Protein AF-A0A1H0BES3-F1 (afdb_monomer)

Mean predicted aligned error: 8.39 Å

Secondary structure (DSSP, 8-state):
--HHHHHHHHHH-TTTTTT---HHHHHHHHTTS--TTGGGS-HHHHHHHHHHHHHHHHHTSPPPTT------TT--HHHHHHHHHHHHHHHHHHHHHHH------PPPP---

Solvent-accessible surface area (backbone atoms only — not comparable to full-atom values): 6740 Å² total; per-residue (Å²): 92,35,66,66,62,51,48,56,47,38,74,77,31,79,65,71,52,78,90,57,69,43,59,45,46,46,31,58,25,59,79,68,27,82,64,81,69,43,53,78,41,59,62,75,57,26,55,55,49,49,56,53,35,36,56,53,42,53,75,77,49,87,74,70,97,71,48,56,44,78,79,46,81,94,53,58,70,68,51,43,53,51,47,51,50,52,51,53,61,27,45,45,64,53,47,54,63,65,62,48,73,64,79,75,79,70,78,74,82,80,81,128

Sequence (112 aa):
MTRDQRRTVLEASPRGLRRTFTLTEAADLVQRADLTGLSLLPLTARARELGRRLDAARADGPTADSDDIADPIGQHAAVHQEVAGLVAAALRPLADVLSTSIRVQLPAPVAA

Radius of gyration: 18.12 Å; Cα contacts (8 Å, |Δi|>4): 85; chains: 1; bounding box: 34×55×48 Å

Or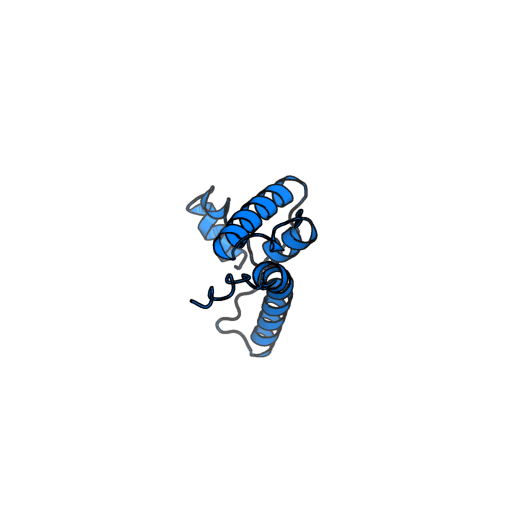ganism: NCBI:txid1137991

Structure (mmCIF, N/CA/C/O backbone):
data_AF-A0A1H0BES3-F1
#
_entry.id   AF-A0A1H0BES3-F1
#
loop_
_atom_site.group_PDB
_atom_site.id
_atom_site.type_symbol
_atom_site.label_atom_id
_atom_site.label_alt_id
_atom_site.label_comp_id
_atom_site.label_asym_id
_atom_site.label_entity_id
_atom_site.label_seq_id
_atom_site.pdbx_PDB_ins_code
_atom_site.Cartn_x
_atom_site.Cartn_y
_atom_site.Cartn_z
_atom_site.occupancy
_atom_site.B_iso_or_equiv
_atom_site.auth_seq_id
_atom_site.auth_comp_id
_atom_site.auth_asym_id
_atom_site.auth_atom_id
_atom_site.pdbx_PDB_model_num
ATOM 1 N N . MET A 1 1 ? -0.298 1.384 8.809 1.00 77.44 1 MET A N 1
ATOM 2 C CA . MET A 1 1 ? 0.540 1.990 9.865 1.00 77.44 1 MET A CA 1
ATOM 3 C C . MET A 1 1 ? -0.158 3.268 10.271 1.00 77.44 1 MET A C 1
ATOM 5 O O . MET A 1 1 ? -0.563 3.991 9.370 1.00 77.44 1 MET A O 1
ATOM 9 N N . THR A 1 2 ? -0.341 3.501 11.568 1.00 82.75 2 THR A N 1
ATOM 10 C CA . THR A 1 2 ? -0.911 4.757 12.073 1.00 82.75 2 THR A CA 1
ATOM 11 C C . THR A 1 2 ? 0.141 5.862 12.146 1.00 82.75 2 THR A C 1
ATOM 13 O O . THR A 1 2 ? 1.351 5.601 12.110 1.00 82.75 2 THR A O 1
ATOM 16 N N . ARG A 1 3 ? -0.321 7.102 12.346 1.00 81.25 3 ARG A N 1
ATOM 17 C CA . ARG A 1 3 ? 0.542 8.272 12.536 1.00 81.25 3 ARG A CA 1
ATOM 18 C C . ARG A 1 3 ? 1.463 8.110 13.737 1.00 81.25 3 ARG A C 1
ATOM 20 O O . ARG A 1 3 ? 2.649 8.418 13.652 1.00 81.25 3 ARG A O 1
ATOM 27 N N . ASP A 1 4 ? 0.919 7.592 14.834 1.00 82.00 4 ASP A N 1
ATOM 28 C CA . ASP A 1 4 ? 1.658 7.381 16.075 1.00 82.00 4 ASP A CA 1
ATOM 29 C C . ASP A 1 4 ? 2.728 6.307 15.915 1.00 82.00 4 ASP A C 1
ATOM 31 O O . ASP A 1 4 ? 3.884 6.552 16.252 1.00 82.00 4 ASP A O 1
ATOM 35 N N . GLN A 1 5 ? 2.391 5.173 15.291 1.00 81.88 5 GLN A N 1
ATOM 36 C CA . GLN A 1 5 ? 3.362 4.120 14.979 1.00 81.88 5 GLN A CA 1
ATOM 37 C C . GLN A 1 5 ? 4.502 4.657 14.101 1.00 81.88 5 GLN A C 1
ATOM 39 O O . GLN A 1 5 ? 5.674 4.378 14.356 1.00 81.88 5 GLN A O 1
ATOM 44 N N . ARG A 1 6 ? 4.175 5.472 13.088 1.00 79.50 6 ARG A N 1
ATOM 45 C CA . ARG A 1 6 ? 5.173 6.092 12.207 1.00 79.50 6 ARG A CA 1
ATOM 46 C C . ARG A 1 6 ? 6.087 7.052 12.963 1.00 79.50 6 ARG A C 1
ATOM 48 O O . ARG A 1 6 ? 7.303 6.993 12.788 1.00 79.50 6 ARG A O 1
ATOM 55 N N . ARG A 1 7 ? 5.514 7.910 13.808 1.00 82.75 7 ARG A N 1
ATOM 56 C CA . ARG A 1 7 ? 6.260 8.848 14.653 1.00 82.75 7 ARG A CA 1
ATOM 57 C C . ARG A 1 7 ? 7.235 8.114 15.572 1.00 82.75 7 ARG A C 1
ATOM 59 O O . ARG A 1 7 ? 8.415 8.444 15.552 1.00 82.75 7 ARG A O 1
ATOM 66 N N . THR A 1 8 ? 6.786 7.077 16.280 1.00 85.62 8 THR A N 1
ATOM 67 C CA . THR A 1 8 ? 7.645 6.281 17.174 1.00 85.62 8 THR A CA 1
ATOM 68 C C . THR A 1 8 ? 8.855 5.694 16.444 1.00 85.62 8 THR A C 1
ATOM 70 O O . THR A 1 8 ? 9.973 5.740 16.956 1.00 85.62 8 THR A O 1
ATOM 73 N N . VAL A 1 9 ? 8.671 5.178 15.223 1.00 83.88 9 VAL A N 1
ATOM 74 C CA . VAL A 1 9 ? 9.793 4.642 14.435 1.00 83.88 9 VAL A CA 1
ATOM 75 C C . VAL A 1 9 ? 10.757 5.748 14.000 1.00 83.88 9 VAL A C 1
ATOM 77 O O . VAL A 1 9 ? 11.967 5.543 14.061 1.00 83.88 9 VAL A O 1
ATOM 80 N N . LEU A 1 10 ? 10.253 6.911 13.576 1.00 82.06 10 LEU A N 1
ATOM 81 C CA . LEU A 1 10 ? 11.092 8.032 13.135 1.00 82.06 10 LEU A CA 1
ATOM 82 C C . LEU A 1 10 ? 11.861 8.692 14.284 1.00 82.06 10 LEU A C 1
ATOM 84 O O . LEU A 1 10 ? 12.994 9.119 14.077 1.00 82.06 10 LEU A O 1
ATOM 88 N N . GLU A 1 11 ? 11.283 8.742 15.484 1.00 85.50 11 GLU A N 1
ATOM 89 C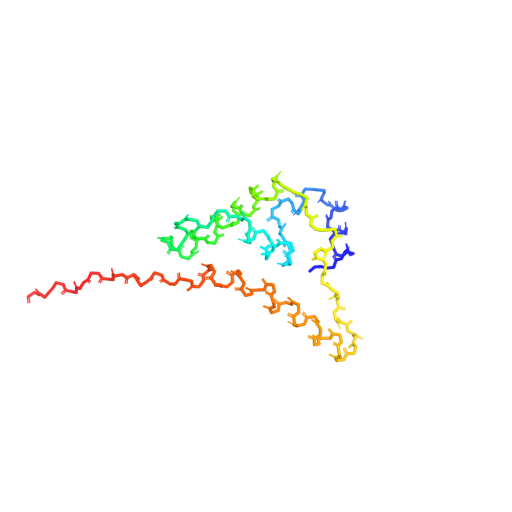 CA . GLU A 1 11 ? 11.967 9.208 16.695 1.00 85.50 11 GLU A CA 1
ATOM 90 C C . GLU A 1 11 ? 13.120 8.270 17.079 1.00 85.50 11 GLU A C 1
ATOM 92 O O . GLU A 1 11 ? 14.219 8.731 17.382 1.00 85.50 11 GLU A O 1
ATOM 97 N N . ALA A 1 12 ? 12.905 6.952 17.009 1.00 86.81 12 ALA A N 1
ATOM 98 C CA . ALA A 1 12 ? 13.935 5.959 17.316 1.00 86.81 12 ALA A CA 1
ATOM 99 C C . ALA A 1 12 ? 14.999 5.830 16.210 1.00 86.81 12 ALA A C 1
ATOM 101 O O . ALA A 1 12 ? 16.169 5.557 16.478 1.00 86.81 12 ALA A O 1
ATOM 102 N N . SER A 1 13 ? 14.600 6.000 14.950 1.00 82.25 13 SER A N 1
ATOM 103 C CA . SER A 1 13 ? 15.480 5.922 13.789 1.00 82.25 13 SER A CA 1
ATOM 104 C C . SER A 1 13 ? 14.973 6.846 12.679 1.00 82.25 13 SER A C 1
ATOM 106 O O . SER A 1 13 ? 14.147 6.438 11.857 1.00 82.25 13 SER A O 1
ATOM 108 N N . PRO A 1 14 ? 15.529 8.067 12.561 1.00 73.69 14 PRO A N 1
ATOM 109 C CA . PRO A 1 14 ? 15.092 9.048 11.563 1.00 73.69 14 PRO A CA 1
ATOM 110 C C . PRO A 1 14 ? 15.195 8.560 10.112 1.00 73.69 14 PRO A C 1
ATOM 112 O O . PRO A 1 14 ? 14.536 9.084 9.219 1.00 73.69 14 PRO A O 1
ATOM 115 N N . ARG A 1 15 ? 16.029 7.543 9.852 1.00 73.25 15 ARG A N 1
ATOM 116 C CA . ARG A 1 15 ? 16.185 6.911 8.531 1.00 73.25 15 ARG A CA 1
ATOM 117 C C . ARG A 1 15 ? 15.486 5.553 8.415 1.00 73.25 15 ARG A C 1
ATOM 119 O O . ARG A 1 15 ? 15.503 4.972 7.332 1.00 73.25 15 ARG A O 1
ATOM 126 N N . GLY A 1 16 ? 14.879 5.049 9.490 1.00 73.00 16 GLY A N 1
ATOM 127 C CA . GLY A 1 16 ? 14.324 3.696 9.583 1.00 73.00 16 GLY A CA 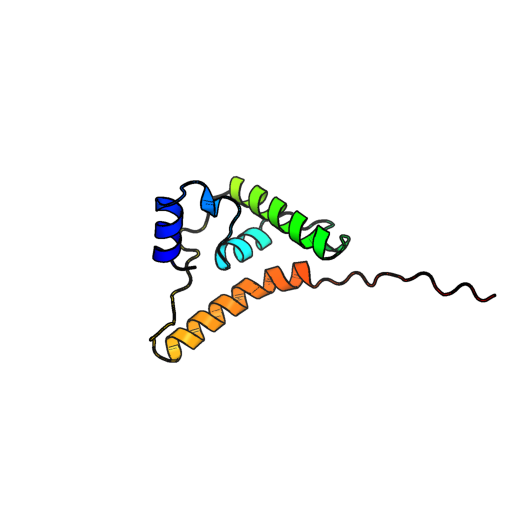1
ATOM 128 C C . GLY A 1 16 ? 13.173 3.418 8.616 1.00 73.00 16 GLY A C 1
ATOM 129 O O . GLY A 1 16 ? 12.962 2.272 8.235 1.00 73.00 16 GLY A O 1
ATOM 130 N N . LEU A 1 17 ? 12.479 4.462 8.156 1.00 71.31 17 LEU A N 1
ATOM 131 C CA . LEU A 1 17 ? 11.375 4.347 7.199 1.00 71.31 17 LEU A CA 1
ATOM 132 C C . LEU A 1 17 ? 11.741 4.747 5.773 1.00 71.31 17 LEU A C 1
ATOM 134 O O . LEU A 1 17 ? 10.887 4.717 4.896 1.00 71.31 17 LEU A O 1
ATOM 138 N N . ARG A 1 18 ? 13.008 5.076 5.498 1.00 69.12 18 ARG A N 1
ATOM 139 C CA . ARG A 1 18 ? 13.413 5.571 4.174 1.00 69.12 18 ARG A CA 1
ATOM 140 C C . ARG A 1 18 ? 13.161 4.555 3.048 1.00 69.12 18 ARG A C 1
ATOM 142 O O . ARG A 1 18 ? 13.061 4.946 1.899 1.00 69.12 18 ARG A O 1
ATOM 149 N N . ARG A 1 19 ? 13.062 3.261 3.377 1.00 69.31 19 ARG A N 1
ATOM 150 C CA . ARG A 1 19 ? 12.777 2.159 2.435 1.00 69.31 19 ARG A CA 1
ATOM 151 C C . ARG A 1 19 ? 11.475 1.418 2.742 1.00 69.31 19 ARG A C 1
ATOM 153 O O . ARG A 1 19 ? 11.259 0.324 2.229 1.00 69.31 19 ARG A O 1
ATOM 160 N N . THR A 1 20 ? 10.638 1.995 3.595 1.00 81.88 20 THR A N 1
ATOM 161 C CA . THR A 1 20 ? 9.340 1.436 3.968 1.00 81.88 20 THR A CA 1
ATOM 162 C C . THR A 1 20 ? 8.265 2.364 3.431 1.00 81.88 20 THR A C 1
ATOM 164 O O . THR A 1 20 ? 8.428 3.582 3.437 1.00 81.88 20 THR A O 1
ATOM 167 N N . PHE A 1 21 ? 7.176 1.787 2.948 1.00 85.88 21 PHE A N 1
ATOM 168 C CA . PHE A 1 21 ? 6.010 2.525 2.482 1.00 85.88 21 PHE A CA 1
ATOM 169 C C . PHE A 1 21 ? 4.850 2.201 3.412 1.00 85.88 21 PHE A C 1
ATOM 171 O O . PHE A 1 21 ? 4.735 1.064 3.888 1.00 85.88 21 PHE A O 1
ATOM 178 N N . THR A 1 22 ? 3.985 3.174 3.680 1.00 87.88 22 THR A N 1
ATOM 179 C CA . THR A 1 22 ? 2.651 2.802 4.162 1.00 87.88 22 THR A CA 1
ATOM 180 C C . THR A 1 22 ? 1.880 2.131 3.020 1.00 87.88 22 THR A C 1
ATOM 182 O O . THR A 1 22 ? 2.259 2.219 1.851 1.00 87.88 22 THR A O 1
ATOM 185 N N . LEU A 1 23 ? 0.808 1.413 3.350 1.00 90.06 23 LEU A N 1
ATOM 186 C CA . LEU A 1 23 ? 0.030 0.705 2.337 1.00 90.06 23 LEU A CA 1
ATOM 187 C C . LEU A 1 23 ? -0.642 1.681 1.355 1.00 90.06 23 LEU A C 1
ATOM 189 O O . LEU A 1 23 ? -0.571 1.465 0.149 1.00 90.06 23 LEU A O 1
ATOM 193 N N . THR A 1 24 ? -1.244 2.754 1.872 1.00 89.81 24 THR A N 1
ATOM 194 C CA . THR A 1 24 ? -1.893 3.797 1.066 1.00 89.81 24 THR A CA 1
ATOM 195 C C . THR A 1 24 ? -0.871 4.544 0.211 1.00 89.81 24 THR A C 1
ATOM 197 O O . THR A 1 24 ? -1.062 4.673 -0.992 1.00 89.81 24 THR A O 1
ATOM 200 N N . GLU A 1 25 ? 0.284 4.894 0.785 1.00 89.00 25 GLU A N 1
ATOM 201 C CA . GLU A 1 25 ? 1.382 5.521 0.043 1.00 89.00 25 GLU A CA 1
ATOM 202 C C . GLU A 1 25 ? 1.860 4.646 -1.122 1.00 89.00 25 GLU A C 1
ATOM 204 O O . GLU A 1 25 ? 2.044 5.119 -2.241 1.00 89.00 25 GLU A O 1
ATOM 209 N N . ALA A 1 26 ? 2.066 3.348 -0.876 1.00 91.88 26 ALA A N 1
ATOM 210 C CA . ALA A 1 26 ? 2.489 2.416 -1.914 1.00 91.88 26 ALA A CA 1
ATOM 211 C C . ALA A 1 26 ? 1.442 2.295 -3.031 1.00 91.88 26 ALA A C 1
ATOM 213 O O . ALA A 1 26 ? 1.814 2.221 -4.203 1.00 91.88 26 ALA A O 1
ATOM 214 N N . ALA A 1 27 ? 0.152 2.292 -2.682 1.00 92.50 27 ALA A N 1
ATOM 215 C CA . ALA A 1 27 ? -0.939 2.264 -3.650 1.00 92.50 27 ALA A CA 1
ATOM 216 C C . ALA A 1 27 ? -0.935 3.515 -4.544 1.00 92.50 27 ALA A C 1
ATOM 218 O O . ALA A 1 27 ? -1.024 3.388 -5.766 1.00 92.50 27 ALA A O 1
ATOM 219 N N . ASP A 1 28 ? -0.736 4.696 -3.960 1.00 90.94 28 ASP A N 1
ATO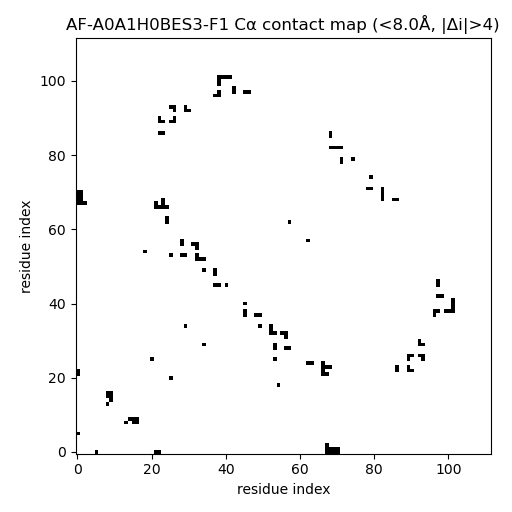M 220 C CA . ASP A 1 28 ? -0.672 5.968 -4.687 1.00 90.94 28 ASP A CA 1
ATOM 221 C C . ASP A 1 28 ? 0.591 6.096 -5.546 1.00 90.94 28 ASP A C 1
ATOM 223 O O . ASP A 1 28 ? 0.570 6.651 -6.648 1.00 90.94 28 ASP A O 1
ATOM 227 N N . LEU A 1 29 ? 1.725 5.590 -5.061 1.00 92.19 29 LEU A N 1
ATOM 228 C CA . LEU A 1 29 ? 2.969 5.562 -5.828 1.00 92.19 29 LEU A CA 1
ATOM 229 C C . LEU A 1 29 ? 2.878 4.602 -7.015 1.00 92.19 29 LEU A C 1
ATOM 231 O O . LEU A 1 29 ? 3.391 4.929 -8.081 1.00 92.19 29 LEU A O 1
ATOM 235 N N . VAL A 1 30 ? 2.187 3.464 -6.879 1.00 93.00 30 VAL A N 1
ATOM 236 C CA . VAL A 1 30 ? 1.972 2.528 -7.997 1.00 93.00 30 VAL A CA 1
ATOM 237 C C . VAL A 1 30 ? 1.263 3.199 -9.170 1.00 93.00 30 VAL A C 1
ATOM 239 O O . VAL A 1 30 ? 1.609 2.915 -10.311 1.00 93.00 30 VAL A O 1
ATOM 242 N N . GLN A 1 31 ? 0.320 4.108 -8.910 1.00 90.19 31 GLN A N 1
ATOM 243 C CA . GLN A 1 31 ? -0.404 4.822 -9.970 1.00 90.19 31 GLN A CA 1
ATOM 244 C C . GLN A 1 31 ? 0.479 5.801 -10.758 1.00 90.19 31 GLN A C 1
ATOM 246 O O . GLN A 1 31 ? 0.120 6.202 -11.863 1.00 90.19 31 GLN A O 1
ATOM 251 N N . ARG A 1 32 ? 1.619 6.211 -10.191 1.00 90.19 32 ARG A N 1
ATOM 252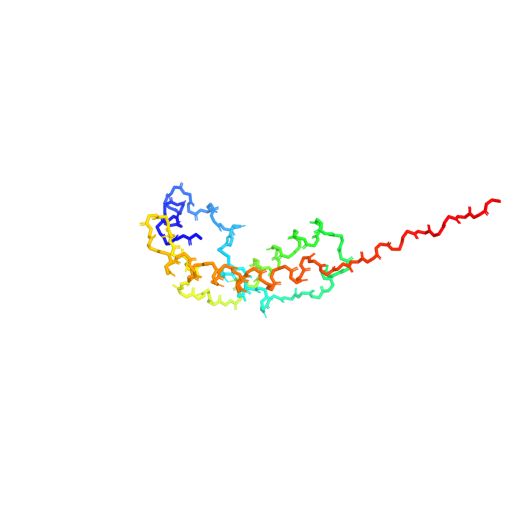 C CA . ARG A 1 32 ? 2.526 7.221 -10.763 1.00 90.19 32 ARG A CA 1
ATOM 253 C C . ARG A 1 32 ? 3.850 6.637 -11.250 1.00 90.19 32 ARG A C 1
ATOM 255 O O . ARG A 1 32 ? 4.536 7.267 -12.047 1.00 90.19 32 ARG A O 1
ATOM 262 N N . ALA A 1 33 ? 4.227 5.462 -10.758 1.00 92.25 33 ALA A N 1
ATOM 263 C CA . ALA A 1 33 ? 5.477 4.813 -11.111 1.00 92.25 33 ALA A CA 1
ATOM 264 C C . ALA A 1 33 ? 5.452 4.270 -12.547 1.00 92.25 33 ALA A C 1
ATOM 266 O O . ALA A 1 33 ? 4.432 3.791 -13.039 1.00 92.25 33 ALA A O 1
ATOM 267 N N . ASP A 1 34 ? 6.614 4.257 -13.198 1.00 93.31 34 ASP A N 1
ATOM 268 C CA . ASP A 1 34 ? 6.780 3.525 -14.451 1.00 93.31 34 ASP A CA 1
ATOM 269 C C . ASP A 1 34 ? 6.716 2.013 -14.181 1.00 93.31 34 ASP A C 1
ATOM 271 O O . ASP A 1 34 ? 7.602 1.440 -13.548 1.00 93.31 34 ASP A O 1
ATOM 275 N N . LEU A 1 35 ? 5.683 1.331 -14.675 1.00 94.00 35 LEU A N 1
ATOM 276 C CA . LEU A 1 35 ? 5.505 -0.119 -14.507 1.00 94.00 35 LEU A CA 1
ATOM 277 C C . LEU A 1 35 ? 5.995 -0.928 -15.719 1.00 94.00 35 LEU A C 1
ATOM 279 O O . LEU A 1 35 ? 5.865 -2.156 -15.750 1.00 94.00 35 LEU A O 1
ATOM 283 N N . THR A 1 36 ? 6.586 -0.264 -16.715 1.00 93.56 36 THR A N 1
ATOM 284 C CA . THR A 1 36 ? 6.980 -0.876 -17.986 1.00 93.56 36 THR A CA 1
ATOM 285 C C . THR A 1 36 ? 7.944 -2.039 -17.767 1.00 93.56 36 THR A C 1
ATOM 287 O O . THR A 1 36 ? 8.961 -1.926 -17.076 1.00 93.56 36 THR A O 1
ATOM 290 N N . GLY A 1 37 ? 7.607 -3.194 -18.345 1.00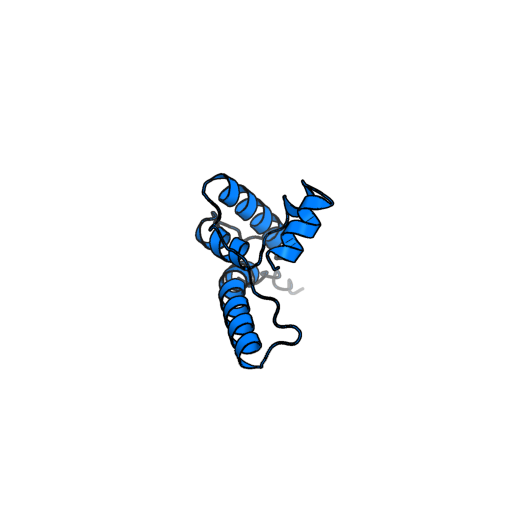 91.12 37 GLY A N 1
ATOM 291 C CA . GLY A 1 37 ? 8.432 -4.400 -18.297 1.00 91.12 37 GLY A CA 1
ATOM 292 C C . GLY A 1 37 ? 8.432 -5.156 -16.962 1.00 91.12 37 GLY A C 1
ATOM 293 O O . GLY A 1 37 ? 8.997 -6.246 -16.911 1.00 91.12 37 GLY A O 1
ATOM 294 N N . LEU A 1 38 ? 7.774 -4.666 -15.900 1.00 93.00 38 LEU A N 1
ATOM 295 C CA . LEU A 1 38 ? 7.703 -5.389 -14.617 1.00 93.00 38 LEU A CA 1
ATOM 296 C C . LEU A 1 38 ? 7.042 -6.763 -14.763 1.00 93.00 38 LEU A C 1
ATOM 298 O O . LEU A 1 38 ? 7.477 -7.741 -14.150 1.00 93.00 38 LEU A O 1
ATOM 302 N N . SER A 1 39 ? 6.018 -6.856 -15.611 1.00 90.62 39 SER A N 1
ATOM 303 C CA . SER A 1 39 ? 5.318 -8.106 -15.900 1.00 90.62 39 SER A CA 1
ATOM 304 C C . SER A 1 39 ? 6.221 -9.171 -16.522 1.00 90.62 39 SER A C 1
ATOM 306 O O . SER A 1 39 ? 5.906 -10.342 -16.380 1.00 90.62 39 SER A O 1
ATOM 308 N N . LEU A 1 40 ? 7.356 -8.803 -17.130 1.00 90.31 40 LEU A N 1
ATOM 309 C CA . LEU A 1 40 ? 8.321 -9.724 -17.747 1.00 90.31 40 LEU A CA 1
ATOM 310 C C . LEU A 1 40 ? 9.360 -10.273 -16.759 1.00 90.31 40 LEU A C 1
ATOM 312 O O . LEU A 1 40 ? 10.123 -11.177 -17.093 1.00 90.31 40 LEU A O 1
ATOM 316 N N . LEU A 1 41 ? 9.381 -9.758 -15.529 1.00 90.31 41 LEU A N 1
ATOM 317 C CA . LEU A 1 41 ? 10.282 -10.230 -14.486 1.00 90.31 41 LEU A CA 1
ATOM 318 C C . LEU A 1 41 ? 9.664 -11.395 -13.694 1.00 90.31 41 LEU A C 1
ATOM 320 O O . LEU A 1 41 ? 8.466 -11.360 -13.391 1.00 90.31 41 LEU A O 1
ATOM 324 N N . PRO A 1 42 ? 10.474 -12.385 -13.265 1.00 91.25 42 PRO A N 1
ATOM 325 C CA . PRO A 1 42 ? 10.067 -13.348 -12.246 1.00 91.25 42 PRO A CA 1
ATOM 326 C C . PRO A 1 42 ? 9.597 -12.634 -10.974 1.00 91.25 42 PRO A C 1
ATOM 328 O O . PRO A 1 42 ? 10.148 -11.593 -10.615 1.00 91.25 42 PRO A O 1
ATOM 331 N N . LEU A 1 43 ? 8.638 -13.222 -10.253 1.00 88.75 43 LEU A N 1
ATOM 332 C CA . LEU A 1 43 ? 7.957 -12.589 -9.114 1.00 88.75 43 LEU A CA 1
ATOM 333 C C . LEU A 1 43 ? 8.912 -11.916 -8.110 1.00 88.75 43 LEU A C 1
ATOM 335 O O . LEU A 1 43 ? 8.730 -10.751 -7.764 1.00 88.75 43 LEU A O 1
ATOM 339 N N . THR A 1 44 ? 9.967 -12.611 -7.678 1.00 90.38 44 THR A N 1
ATOM 340 C CA . THR A 1 44 ? 10.934 -12.070 -6.708 1.00 90.38 44 THR A CA 1
ATOM 341 C C . THR A 1 44 ? 11.697 -10.857 -7.247 1.00 90.38 44 THR A C 1
ATOM 343 O O . THR A 1 44 ? 11.939 -9.898 -6.514 1.00 90.38 44 THR A O 1
ATOM 346 N N . ALA A 1 45 ? 12.086 -10.883 -8.525 1.00 91.88 45 ALA A N 1
ATOM 347 C CA . ALA A 1 45 ? 12.767 -9.762 -9.170 1.00 91.88 45 ALA A CA 1
ATOM 348 C C . ALA A 1 45 ? 11.802 -8.591 -9.387 1.00 91.88 45 ALA A C 1
ATOM 350 O O . ALA A 1 45 ? 12.157 -7.448 -9.109 1.00 91.88 45 ALA A O 1
ATOM 351 N N . ARG A 1 46 ? 10.560 -8.890 -9.783 1.00 93.56 46 ARG A N 1
ATOM 352 C CA . ARG A 1 46 ? 9.482 -7.916 -9.943 1.00 93.56 46 ARG A CA 1
ATOM 353 C C . ARG A 1 46 ? 9.189 -7.160 -8.655 1.00 93.56 46 ARG A C 1
ATOM 355 O O . ARG A 1 46 ? 9.122 -5.942 -8.690 1.00 93.56 46 ARG A O 1
ATOM 362 N N . ALA A 1 47 ? 9.053 -7.855 -7.525 1.00 92.38 47 ALA A N 1
ATOM 363 C CA . ALA A 1 47 ? 8.763 -7.219 -6.239 1.00 92.38 47 ALA A CA 1
ATOM 364 C C . ALA A 1 47 ? 9.882 -6.257 -5.802 1.00 92.38 47 ALA A C 1
ATOM 366 O O . ALA A 1 47 ? 9.612 -5.150 -5.337 1.00 92.38 47 ALA A O 1
ATOM 367 N N . ARG A 1 48 ? 11.148 -6.653 -5.992 1.00 92.50 48 ARG A N 1
ATOM 368 C CA . ARG A 1 48 ? 12.305 -5.792 -5.691 1.00 92.50 48 ARG A CA 1
ATOM 369 C C . ARG A 1 48 ? 12.360 -4.575 -6.603 1.00 92.50 48 ARG A C 1
ATOM 371 O O . ARG A 1 48 ? 12.627 -3.475 -6.130 1.00 92.50 48 ARG A O 1
ATOM 378 N N . GLU A 1 49 ? 12.131 -4.784 -7.894 1.00 94.69 49 GLU A N 1
ATOM 379 C CA . G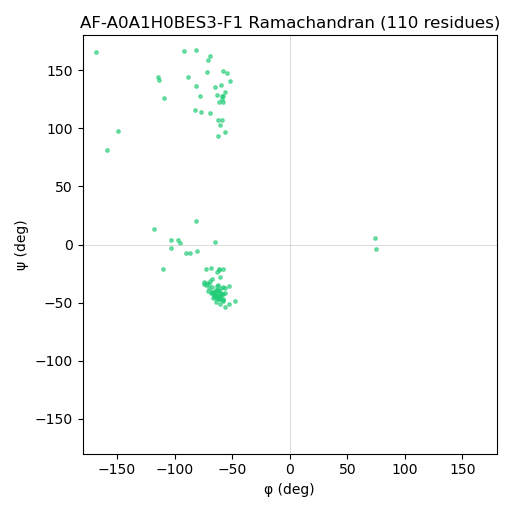LU A 1 49 ? 12.167 -3.712 -8.880 1.00 94.69 49 GLU A CA 1
ATOM 380 C C . GLU A 1 49 ? 11.008 -2.734 -8.680 1.00 94.69 49 GLU A C 1
ATOM 382 O O . GLU A 1 49 ? 11.235 -1.530 -8.659 1.00 94.69 49 GLU A O 1
ATOM 387 N N . LEU A 1 50 ? 9.804 -3.236 -8.391 1.00 94.12 50 LEU A N 1
ATOM 388 C CA . LEU A 1 50 ? 8.665 -2.415 -7.992 1.00 94.12 50 LEU A CA 1
ATOM 389 C C . LEU A 1 50 ? 9.038 -1.499 -6.822 1.00 94.12 50 LEU A C 1
ATOM 391 O O . LEU A 1 50 ? 8.885 -0.290 -6.936 1.00 94.12 50 LEU A O 1
ATOM 395 N N . GLY A 1 51 ? 9.621 -2.037 -5.745 1.00 92.44 51 GLY A N 1
ATOM 396 C CA . GLY A 1 51 ? 10.046 -1.228 -4.597 1.00 92.44 51 GLY A CA 1
ATOM 397 C C . GLY A 1 51 ? 11.008 -0.087 -4.955 1.00 92.44 51 GLY A C 1
ATOM 398 O O . GLY A 1 51 ? 10.877 1.008 -4.415 1.00 92.44 51 GLY A O 1
ATOM 399 N N . ARG A 1 52 ? 11.940 -0.301 -5.897 1.00 92.44 52 ARG A N 1
ATOM 400 C CA . ARG A 1 52 ? 12.841 0.764 -6.379 1.00 92.44 52 ARG A CA 1
ATOM 401 C C . ARG A 1 52 ? 12.102 1.839 -7.163 1.00 92.44 52 ARG A C 1
ATOM 403 O O . ARG A 1 52 ? 12.404 3.016 -7.007 1.00 92.44 52 ARG A O 1
ATOM 410 N N . ARG A 1 53 ? 11.148 1.444 -8.005 1.00 93.25 53 ARG A N 1
ATOM 411 C CA . ARG A 1 53 ? 10.381 2.387 -8.825 1.00 93.25 53 ARG A CA 1
ATOM 412 C C . ARG A 1 53 ? 9.399 3.206 -7.995 1.00 93.25 53 ARG A C 1
ATOM 414 O O . ARG A 1 53 ? 9.221 4.381 -8.284 1.00 93.25 53 ARG A O 1
ATOM 421 N N . LEU A 1 54 ? 8.838 2.629 -6.930 1.00 92.12 54 LEU A N 1
ATOM 422 C CA . LEU A 1 54 ? 8.062 3.388 -5.945 1.00 92.12 54 LEU A CA 1
ATOM 423 C C . LEU A 1 54 ? 8.939 4.406 -5.203 1.00 92.12 54 LEU A C 1
ATOM 425 O O . LEU A 1 54 ? 8.515 5.540 -5.012 1.00 92.12 54 LEU A O 1
ATOM 429 N N . ASP A 1 55 ? 10.170 4.036 -4.831 1.00 89.50 55 ASP A N 1
ATOM 430 C CA . ASP A 1 55 ? 11.118 4.966 -4.197 1.00 89.50 55 ASP A CA 1
ATOM 431 C C . ASP A 1 55 ? 11.510 6.120 -5.135 1.00 89.50 55 ASP A C 1
ATOM 433 O O . ASP A 1 55 ? 11.574 7.269 -4.706 1.00 89.50 55 ASP A O 1
ATOM 437 N N . ALA A 1 56 ? 11.700 5.833 -6.427 1.00 89.44 56 ALA A N 1
ATOM 438 C CA . ALA A 1 56 ? 11.937 6.856 -7.444 1.00 89.44 56 ALA A CA 1
ATOM 439 C C . ALA A 1 56 ? 10.722 7.784 -7.613 1.00 89.44 56 ALA A C 1
ATOM 441 O O . ALA A 1 56 ? 10.866 8.996 -7.506 1.00 89.44 56 ALA A O 1
ATOM 442 N N . ALA A 1 57 ? 9.516 7.224 -7.765 1.00 89.31 57 ALA A N 1
ATOM 443 C CA . ALA A 1 57 ? 8.281 8.001 -7.903 1.00 89.31 57 ALA A CA 1
ATOM 444 C C . ALA A 1 57 ? 7.989 8.886 -6.677 1.00 89.31 57 ALA A C 1
ATOM 446 O O . ALA A 1 57 ? 7.371 9.941 -6.801 1.00 89.31 57 ALA A O 1
ATOM 447 N N . ARG A 1 58 ? 8.453 8.479 -5.488 1.00 85.62 58 ARG A N 1
ATOM 448 C CA . ARG A 1 58 ? 8.349 9.269 -4.255 1.00 85.62 58 ARG A CA 1
ATOM 449 C C . ARG A 1 58 ? 9.216 10.532 -4.296 1.00 85.62 58 ARG A C 1
ATOM 451 O O . ARG A 1 58 ? 8.865 11.515 -3.655 1.00 85.62 58 ARG A O 1
ATOM 458 N N . ALA A 1 59 ? 10.333 10.528 -5.023 1.00 79.44 59 ALA A N 1
ATOM 459 C CA . ALA A 1 59 ? 11.197 11.702 -5.146 1.00 79.44 59 ALA A CA 1
ATOM 460 C C . ALA A 1 59 ? 10.589 12.808 -6.032 1.00 79.44 59 ALA A C 1
ATOM 462 O O . ALA A 1 59 ? 10.965 13.971 -5.888 1.00 79.44 59 ALA A O 1
ATOM 463 N N . ASP A 1 60 ? 9.634 12.453 -6.899 1.00 72.38 60 ASP A N 1
ATOM 464 C CA . ASP A 1 60 ? 9.119 13.317 -7.966 1.00 72.38 60 ASP A CA 1
ATOM 465 C C . ASP A 1 60 ? 7.832 14.088 -7.602 1.00 72.38 60 ASP A C 1
ATOM 467 O O . ASP A 1 60 ? 7.306 14.841 -8.424 1.00 72.38 60 ASP A O 1
ATOM 471 N N . GLY A 1 61 ? 7.300 13.958 -6.379 1.00 64.69 61 GLY A N 1
ATOM 472 C CA . GLY A 1 61 ? 6.100 14.702 -5.985 1.00 64.69 61 GLY A CA 1
ATOM 473 C C . GLY A 1 61 ? 5.768 14.664 -4.492 1.00 64.69 61 GLY A C 1
ATOM 474 O O . GLY A 1 61 ? 6.310 13.843 -3.755 1.00 64.69 61 GLY A O 1
ATOM 475 N N . PRO A 1 62 ? 4.868 15.550 -4.024 1.00 56.97 62 PRO A N 1
ATOM 476 C CA . PRO A 1 62 ? 4.419 15.540 -2.639 1.00 56.97 62 PRO A CA 1
ATOM 477 C C . PRO A 1 62 ? 3.689 14.227 -2.328 1.00 56.97 62 PRO A C 1
ATOM 479 O O . PRO A 1 62 ? 2.780 13.804 -3.053 1.00 56.97 62 PRO A O 1
ATOM 482 N N . THR A 1 63 ? 4.100 13.572 -1.245 1.00 58.66 63 THR A N 1
ATOM 483 C CA . THR A 1 63 ? 3.335 12.500 -0.606 1.00 58.66 63 THR A CA 1
ATOM 484 C C . THR A 1 63 ? 2.039 13.102 -0.068 1.00 58.66 63 THR A C 1
ATOM 486 O O . THR A 1 63 ? 2.064 14.204 0.484 1.00 58.66 63 THR A O 1
ATOM 489 N N . ALA A 1 64 ? 0.899 12.439 -0.272 1.00 57.81 64 ALA A N 1
ATOM 490 C CA . ALA A 1 64 ? -0.369 12.932 0.250 1.00 57.81 64 ALA A CA 1
ATOM 491 C C . ALA A 1 64 ? -0.277 13.044 1.783 1.00 57.81 64 ALA A C 1
ATOM 493 O O . ALA A 1 64 ? 0.276 12.173 2.451 1.00 57.81 64 ALA A O 1
ATOM 494 N N . ASP A 1 65 ? -0.803 14.131 2.348 1.00 55.66 65 ASP A N 1
ATOM 495 C CA . ASP A 1 65 ? -0.581 14.536 3.748 1.00 55.66 65 ASP A CA 1
ATOM 496 C C . ASP A 1 65 ? -1.163 13.559 4.806 1.00 55.66 65 ASP A C 1
ATOM 498 O O . ASP A 1 65 ? -1.055 13.801 6.010 1.00 55.66 65 ASP A O 1
ATOM 502 N N . SER A 1 66 ? -1.773 12.436 4.398 1.00 62.53 66 SER A N 1
ATOM 503 C CA . SER A 1 66 ? -2.268 11.400 5.312 1.00 62.53 66 SER A CA 1
ATOM 504 C C . SER A 1 66 ? -2.437 10.028 4.643 1.00 62.53 66 SER A C 1
ATOM 506 O O . SER A 1 66 ? -3.553 9.593 4.368 1.00 62.53 66 SER A O 1
ATOM 508 N N . ASP A 1 67 ? -1.345 9.278 4.503 1.00 71.88 67 ASP A N 1
ATOM 509 C CA . ASP A 1 67 ? -1.380 7.855 4.111 1.00 71.88 67 ASP A CA 1
ATOM 510 C C . ASP A 1 67 ? -1.697 6.899 5.289 1.00 71.88 67 ASP A C 1
ATOM 512 O O . ASP A 1 67 ? -1.359 5.709 5.288 1.00 71.88 67 ASP A O 1
ATOM 516 N N . ASP A 1 68 ? -2.298 7.435 6.352 1.00 80.19 68 ASP A N 1
ATOM 517 C CA . ASP A 1 68 ? -2.573 6.730 7.596 1.00 80.19 68 ASP A CA 1
ATOM 518 C C . ASP A 1 68 ? -3.837 5.879 7.529 1.00 80.19 68 ASP A C 1
ATOM 520 O O . ASP A 1 68 ? -4.894 6.325 7.095 1.00 80.19 68 ASP A O 1
ATOM 524 N N . ILE A 1 69 ? -3.737 4.661 8.058 1.00 83.94 69 ILE A N 1
ATOM 525 C CA . ILE A 1 69 ? -4.891 3.800 8.326 1.00 83.94 69 ILE A CA 1
ATOM 526 C C . ILE A 1 69 ? -5.048 3.731 9.840 1.00 83.94 69 ILE A C 1
ATOM 528 O O . ILE A 1 69 ? -4.077 3.410 10.533 1.00 83.94 69 ILE A O 1
ATOM 532 N N . ALA A 1 70 ? -6.246 4.046 10.337 1.00 84.69 70 ALA A N 1
ATOM 533 C CA . ALA A 1 70 ? -6.581 3.985 11.757 1.00 84.69 70 ALA A CA 1
ATOM 534 C C . ALA A 1 70 ? -6.361 2.575 12.334 1.00 84.69 70 ALA A C 1
ATOM 536 O O . ALA A 1 70 ? -6.513 1.577 11.628 1.00 84.69 70 ALA A O 1
ATOM 537 N N . ASP A 1 71 ? -6.006 2.492 13.618 1.00 88.19 71 ASP A N 1
ATOM 538 C CA . ASP A 1 71 ? -5.886 1.210 14.316 1.00 88.19 71 ASP A CA 1
ATOM 539 C C . ASP A 1 71 ? -7.276 0.744 14.777 1.00 88.19 71 ASP A C 1
A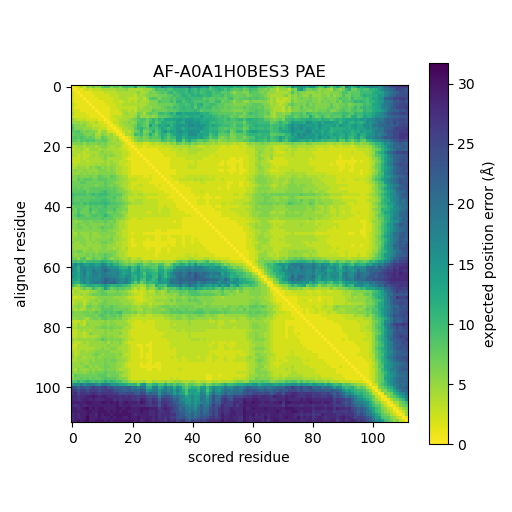TOM 541 O O . ASP A 1 71 ? -7.896 1.424 15.601 1.00 88.19 71 ASP A O 1
ATOM 545 N N . PRO A 1 72 ? -7.796 -0.384 14.261 1.00 91.75 72 PRO A N 1
ATOM 546 C CA . PRO A 1 72 ? -9.109 -0.867 14.651 1.00 91.75 72 PRO A CA 1
ATOM 547 C C . PRO A 1 72 ? -9.094 -1.631 15.988 1.00 91.75 72 PRO A C 1
ATOM 549 O O . PRO A 1 72 ? -10.157 -2.024 16.458 1.00 91.75 72 PRO A O 1
ATOM 552 N N . ILE A 1 73 ? -7.937 -1.885 16.616 1.00 91.38 73 ILE A N 1
ATOM 553 C CA . ILE A 1 73 ? -7.870 -2.667 17.860 1.00 91.38 73 ILE A CA 1
ATOM 554 C C . ILE A 1 73 ? -8.720 -2.015 18.961 1.00 91.38 73 ILE A C 1
ATOM 556 O O . ILE A 1 73 ? -8.549 -0.848 19.308 1.00 91.38 73 ILE A O 1
ATOM 560 N N . GLY A 1 74 ? -9.639 -2.799 19.531 1.00 94.12 74 GLY A N 1
ATOM 561 C CA . GLY A 1 74 ? -10.545 -2.345 20.590 1.00 94.12 74 GLY A CA 1
ATOM 562 C C . GLY A 1 74 ? -11.678 -1.430 20.112 1.00 94.12 74 GLY A C 1
ATOM 563 O O . GLY A 1 74 ? -12.431 -0.932 20.945 1.00 94.12 74 GLY A O 1
ATOM 564 N N . GLN A 1 75 ? -11.817 -1.215 18.801 1.00 95.38 75 GLN A N 1
ATOM 565 C CA . GLN A 1 75 ? -12.870 -0.388 18.217 1.00 95.38 75 GLN A CA 1
ATOM 566 C C . GLN A 1 75 ? -14.109 -1.210 17.848 1.00 95.38 75 GLN A C 1
ATOM 568 O O . GLN A 1 75 ? -14.102 -2.441 17.800 1.00 95.38 75 GLN A O 1
ATOM 573 N N . HIS A 1 76 ? -15.215 -0.518 17.578 1.00 94.94 76 HIS A N 1
ATOM 574 C CA . HIS A 1 76 ? -16.459 -1.162 17.166 1.00 94.94 76 HIS A CA 1
ATOM 575 C C . HIS A 1 76 ? -16.373 -1.736 15.742 1.00 94.94 76 HIS A C 1
ATOM 577 O O . HIS A 1 76 ? -15.588 -1.287 14.906 1.00 94.94 76 HIS A O 1
ATOM 583 N N . ALA A 1 77 ? -17.255 -2.692 15.429 1.00 95.19 77 ALA A N 1
ATOM 584 C CA . ALA A 1 77 ? -17.260 -3.413 14.152 1.00 95.19 77 ALA A CA 1
ATOM 585 C C . ALA A 1 77 ? -17.274 -2.499 12.911 1.00 95.19 77 ALA A C 1
ATOM 587 O O . ALA A 1 77 ? -16.622 -2.817 11.920 1.00 95.19 77 ALA A O 1
ATOM 588 N N . ALA A 1 78 ? -17.959 -1.349 12.963 1.00 95.12 78 ALA A N 1
ATOM 589 C CA . ALA A 1 78 ? -17.958 -0.409 11.838 1.00 95.12 78 ALA A CA 1
ATOM 590 C C . ALA A 1 78 ? -16.557 0.170 11.526 1.00 95.12 78 ALA A C 1
ATOM 592 O O . ALA A 1 78 ? -16.223 0.287 10.352 1.00 95.12 78 ALA A O 1
ATOM 593 N N . VAL A 1 79 ? -15.698 0.420 12.531 1.00 94.25 79 VAL A N 1
ATOM 594 C CA . VAL A 1 79 ? -14.303 0.853 12.287 1.00 94.25 79 VAL A CA 1
ATOM 595 C C . VAL A 1 79 ? -13.509 -0.262 11.615 1.00 94.25 79 VAL A C 1
ATOM 597 O O . VAL A 1 79 ? -12.763 -0.018 10.673 1.00 94.25 79 VAL A O 1
ATOM 600 N N . HIS A 1 80 ? -13.692 -1.509 12.056 1.00 95.50 80 HIS A N 1
ATOM 601 C CA . HIS A 1 80 ? -13.043 -2.652 11.412 1.00 95.50 80 HIS A CA 1
ATOM 602 C C . HIS A 1 80 ? -13.438 -2.782 9.938 1.00 95.50 80 HIS A C 1
ATOM 604 O O . HIS A 1 80 ? -12.580 -3.056 9.101 1.00 95.50 80 HIS A O 1
ATOM 610 N N . GLN A 1 81 ? -14.720 -2.588 9.618 1.00 95.56 81 GLN A N 1
ATOM 611 C CA . GLN A 1 81 ? -15.215 -2.644 8.241 1.00 95.56 81 GLN A CA 1
ATOM 612 C C . GLN A 1 81 ? -14.626 -1.524 7.381 1.00 95.56 81 GLN A C 1
ATOM 614 O O . GLN A 1 81 ? -14.182 -1.787 6.265 1.00 95.56 81 GLN A O 1
ATOM 619 N N . GLU A 1 82 ? -14.566 -0.304 7.913 1.00 94.19 82 GLU A N 1
ATOM 620 C CA . GLU A 1 82 ? -13.946 0.838 7.242 1.00 94.19 82 GLU A CA 1
ATOM 621 C C . GLU A 1 82 ? -12.458 0.584 6.960 1.00 94.19 82 GLU A C 1
ATOM 623 O O . GLU A 1 82 ? -12.016 0.662 5.813 1.00 94.19 82 GLU A O 1
ATOM 628 N N . VAL A 1 83 ? -11.698 0.176 7.982 1.00 94.25 83 VAL A N 1
ATOM 629 C CA . VAL A 1 83 ? -10.271 -0.152 7.853 1.00 94.25 83 VAL A CA 1
ATOM 630 C C . VAL A 1 83 ? -10.047 -1.284 6.851 1.00 94.25 83 VAL A C 1
ATOM 632 O O . VAL A 1 83 ? -9.154 -1.191 6.009 1.00 94.25 83 VAL A O 1
ATOM 635 N N . ALA A 1 84 ? -10.862 -2.341 6.890 1.00 93.94 84 ALA A N 1
ATOM 636 C CA . ALA A 1 84 ? -10.772 -3.437 5.930 1.00 93.94 84 ALA A CA 1
ATOM 637 C C . ALA A 1 84 ? -11.028 -2.961 4.491 1.00 93.94 84 ALA A C 1
ATOM 639 O O . ALA A 1 84 ? -10.317 -3.380 3.577 1.00 93.94 84 ALA A O 1
ATOM 640 N N . GLY A 1 85 ? -11.996 -2.060 4.293 1.00 94.75 85 GLY A N 1
ATOM 641 C CA . GLY A 1 85 ? -12.273 -1.437 2.999 1.00 94.75 85 GLY A CA 1
ATOM 642 C C . GLY A 1 85 ? -11.079 -0.646 2.465 1.00 94.75 85 GLY A C 1
ATOM 643 O O . GLY A 1 85 ? -10.681 -0.841 1.316 1.00 94.75 85 GLY A O 1
ATOM 644 N N . LEU A 1 86 ? -10.456 0.178 3.313 1.00 93.12 86 LEU A N 1
ATOM 645 C CA . LEU A 1 86 ? -9.253 0.942 2.963 1.00 93.12 86 LEU A CA 1
ATOM 646 C C . LEU A 1 86 ? -8.078 0.025 2.600 1.00 93.12 86 LEU A C 1
ATOM 648 O O . LEU A 1 86 ? -7.433 0.212 1.568 1.00 93.12 86 LEU A O 1
ATOM 652 N N . VAL A 1 87 ? -7.830 -1.008 3.411 1.00 93.19 87 VAL A N 1
ATOM 653 C CA . VAL A 1 87 ? -6.771 -1.995 3.154 1.00 93.19 87 VAL A CA 1
ATOM 654 C C . VAL A 1 87 ? -7.014 -2.726 1.834 1.00 93.19 87 VAL A C 1
ATOM 656 O O . VAL A 1 87 ? -6.086 -2.872 1.039 1.00 93.19 87 VAL A O 1
ATOM 659 N N . ALA A 1 88 ? -8.247 -3.160 1.567 1.00 95.06 88 ALA A N 1
ATOM 660 C CA . ALA A 1 88 ? -8.593 -3.853 0.329 1.00 95.06 88 ALA A CA 1
ATOM 661 C C . ALA A 1 88 ? -8.408 -2.957 -0.905 1.00 95.06 88 ALA A C 1
ATOM 663 O O . ALA A 1 88 ? -7.843 -3.403 -1.906 1.00 95.06 88 ALA A O 1
ATOM 664 N N . ALA A 1 89 ? -8.840 -1.695 -0.825 1.00 93.31 89 ALA A N 1
ATOM 665 C CA . ALA A 1 89 ? -8.675 -0.724 -1.902 1.00 93.31 89 ALA A CA 1
ATOM 666 C C . ALA A 1 89 ? -7.192 -0.470 -2.215 1.00 93.31 89 ALA A C 1
ATOM 668 O O . ALA A 1 89 ? -6.797 -0.511 -3.379 1.00 93.31 89 ALA A O 1
ATOM 669 N N . ALA A 1 90 ? -6.362 -0.290 -1.185 1.00 93.06 90 ALA A N 1
ATOM 670 C CA . ALA A 1 90 ? -4.938 -0.014 -1.348 1.00 93.06 90 ALA A CA 1
ATOM 671 C C . ALA A 1 90 ? -4.120 -1.249 -1.779 1.00 93.06 90 ALA A C 1
ATOM 673 O O . ALA A 1 90 ? -3.159 -1.131 -2.538 1.00 93.06 90 ALA A O 1
ATOM 674 N N . LEU A 1 91 ? -4.506 -2.459 -1.356 1.00 93.88 91 LEU A N 1
ATOM 675 C CA . LEU A 1 91 ? -3.825 -3.692 -1.771 1.00 93.88 91 LEU A CA 1
ATOM 676 C C . LEU A 1 91 ? -4.048 -4.036 -3.241 1.00 93.88 91 LEU A C 1
ATOM 678 O O . LEU A 1 91 ? -3.174 -4.645 -3.857 1.00 93.88 91 LEU A O 1
ATOM 682 N N . ARG A 1 92 ? -5.205 -3.686 -3.803 1.00 94.31 92 ARG A N 1
ATOM 683 C CA . ARG A 1 92 ? -5.585 -4.105 -5.153 1.00 94.31 92 ARG A CA 1
ATOM 684 C C . ARG A 1 92 ? -4.573 -3.727 -6.246 1.00 94.31 92 ARG A C 1
ATOM 686 O O . ARG A 1 92 ? -4.105 -4.645 -6.917 1.00 94.31 92 ARG A O 1
ATOM 693 N N . PRO A 1 93 ? -4.149 -2.457 -6.398 1.00 93.19 93 PRO A N 1
ATOM 694 C CA . PRO A 1 93 ? -3.180 -2.094 -7.434 1.00 93.19 93 PRO A CA 1
ATOM 695 C C . PRO A 1 93 ? -1.822 -2.789 -7.248 1.00 93.19 93 PRO A C 1
ATOM 697 O O . PRO A 1 93 ? -1.187 -3.194 -8.220 1.00 93.19 93 PRO A O 1
ATOM 700 N N . LEU A 1 94 ? -1.389 -3.000 -6.000 1.00 92.81 94 LEU A N 1
ATOM 701 C CA . LEU A 1 94 ? -0.156 -3.734 -5.699 1.00 92.81 94 LEU A CA 1
ATOM 702 C C . LEU A 1 94 ? -0.275 -5.209 -6.107 1.00 92.81 94 LEU A C 1
ATOM 704 O O . LEU A 1 94 ? 0.639 -5.770 -6.715 1.00 92.81 94 LEU A O 1
ATOM 708 N N . ALA A 1 95 ? -1.410 -5.833 -5.788 1.00 92.12 95 ALA A N 1
ATOM 709 C CA . ALA A 1 95 ? -1.690 -7.217 -6.135 1.00 92.12 95 ALA A CA 1
ATOM 710 C C . ALA A 1 95 ? -1.752 -7.419 -7.652 1.00 92.12 95 ALA A C 1
ATOM 712 O O . ALA A 1 95 ? -1.207 -8.411 -8.132 1.00 92.12 95 ALA A O 1
ATOM 713 N N . ASP A 1 96 ? -2.332 -6.485 -8.406 1.00 91.62 96 ASP A N 1
ATOM 714 C CA . ASP A 1 96 ? -2.422 -6.570 -9.867 1.00 91.62 96 ASP A CA 1
ATOM 715 C C . ASP A 1 96 ? -1.025 -6.588 -10.512 1.00 91.62 96 ASP A C 1
ATOM 717 O O . ASP A 1 96 ? -0.707 -7.470 -11.320 1.00 91.62 96 ASP A O 1
ATOM 721 N N . VAL A 1 97 ? -0.133 -5.691 -10.080 1.00 91.44 97 VAL A N 1
ATOM 722 C CA . VAL A 1 97 ? 1.257 -5.646 -10.566 1.00 91.44 97 VAL A CA 1
ATOM 723 C C . VAL A 1 97 ? 2.012 -6.926 -10.207 1.00 91.44 97 VAL A C 1
ATOM 725 O O . VAL A 1 97 ? 2.695 -7.517 -11.048 1.00 91.44 97 VAL A O 1
ATOM 728 N N . LEU A 1 98 ? 1.890 -7.390 -8.963 1.00 90.44 98 LEU A N 1
ATOM 729 C CA . LEU A 1 98 ? 2.631 -8.556 -8.485 1.00 90.44 98 LEU A CA 1
ATOM 730 C C . LEU A 1 98 ? 2.099 -9.872 -9.057 1.00 90.44 98 LEU A C 1
ATOM 732 O O . LEU A 1 98 ? 2.897 -10.759 -9.355 1.00 90.44 98 LEU A O 1
ATOM 736 N N . SER A 1 99 ? 0.792 -9.987 -9.271 1.00 85.94 99 SER A N 1
ATOM 737 C CA . SER A 1 99 ? 0.132 -11.238 -9.669 1.00 85.94 99 SER A CA 1
ATOM 738 C C . SER A 1 99 ? 0.039 -11.423 -11.181 1.00 85.94 99 SER A C 1
ATOM 740 O O . SER A 1 99 ? -0.327 -12.511 -11.630 1.00 85.94 99 SER A O 1
ATOM 742 N N . THR A 1 100 ? 0.403 -10.405 -11.975 1.00 76.75 100 THR A N 1
ATOM 743 C CA . THR A 1 100 ? 0.466 -10.495 -13.442 1.00 76.75 100 THR A CA 1
ATOM 744 C C . THR A 1 100 ? 1.397 -11.643 -13.844 1.00 76.75 100 THR A C 1
ATOM 746 O O . THR A 1 100 ? 2.622 -11.532 -13.814 1.00 76.75 100 THR A O 1
ATOM 749 N N . SER A 1 101 ? 0.838 -12.813 -14.132 1.00 63.06 101 SER A N 1
ATOM 750 C CA . SER A 1 101 ? 1.631 -14.030 -14.281 1.00 63.06 101 SER A CA 1
ATOM 751 C C . SER A 1 101 ? 2.316 -14.073 -15.638 1.00 63.06 101 SER A C 1
ATOM 753 O O . SER A 1 101 ? 1.666 -13.996 -16.678 1.00 63.06 101 SER A O 1
ATOM 755 N N . ILE A 1 102 ? 3.628 -14.299 -15.623 1.00 59.34 102 ILE A N 1
ATOM 756 C CA . ILE A 1 102 ? 4.307 -14.908 -16.763 1.00 59.34 102 ILE A CA 1
ATOM 757 C C . ILE A 1 102 ? 3.957 -16.384 -16.667 1.00 59.34 102 ILE A C 1
ATOM 759 O O . ILE A 1 102 ? 4.377 -17.053 -15.719 1.00 59.34 102 ILE A O 1
ATOM 763 N N . ARG A 1 103 ? 3.198 -16.921 -17.626 1.00 55.22 103 ARG A N 1
ATOM 764 C CA . ARG A 1 103 ? 3.294 -18.360 -17.873 1.00 55.22 103 ARG A CA 1
ATOM 765 C C . ARG A 1 103 ? 4.740 -18.603 -18.273 1.00 55.22 103 ARG A C 1
ATOM 767 O O . ARG A 1 103 ? 5.129 -18.259 -19.384 1.00 55.22 103 ARG A O 1
ATOM 774 N N . VAL A 1 104 ? 5.550 -19.127 -17.358 1.00 52.56 104 VAL A N 1
ATOM 775 C CA . VAL A 1 104 ? 6.861 -19.658 -17.714 1.00 52.56 104 VAL A CA 1
ATOM 776 C C . VAL A 1 104 ? 6.579 -20.750 -18.740 1.00 52.56 104 VAL A C 1
ATOM 778 O O . VAL A 1 104 ? 6.010 -21.787 -18.401 1.00 52.56 104 VAL A O 1
ATOM 781 N N . GLN A 1 105 ? 6.885 -20.484 -20.009 1.00 44.78 105 GLN A N 1
ATOM 782 C CA . GLN A 1 105 ? 6.958 -21.519 -21.029 1.00 44.78 105 GLN A CA 1
ATOM 783 C C . GLN A 1 105 ? 8.085 -22.455 -20.590 1.00 44.78 105 GLN A C 1
ATOM 785 O O . GLN A 1 105 ? 9.260 -22.190 -20.829 1.00 44.78 105 GLN A O 1
ATOM 790 N N . LEU A 1 106 ? 7.733 -23.522 -19.872 1.00 49.62 106 LEU A N 1
ATOM 791 C CA . LEU A 1 106 ? 8.600 -24.684 -19.765 1.00 49.62 106 LEU A CA 1
ATOM 792 C C . LEU A 1 106 ? 8.823 -25.188 -21.198 1.00 49.62 106 LEU A C 1
ATOM 794 O O . LEU A 1 106 ? 7.834 -25.364 -21.919 1.00 49.62 106 LEU A O 1
ATOM 798 N N . PRO A 1 107 ? 10.075 -25.382 -21.649 1.00 46.41 107 PRO A N 1
ATOM 799 C CA . PRO A 1 107 ? 10.311 -26.019 -22.933 1.00 46.41 107 PRO A CA 1
ATOM 800 C C . PRO A 1 107 ? 9.621 -27.386 -22.920 1.00 46.41 107 PRO A C 1
ATOM 802 O O . PRO A 1 107 ? 9.726 -28.131 -21.943 1.00 46.41 107 PRO A O 1
ATOM 805 N N . ALA A 1 108 ? 8.859 -27.676 -23.978 1.00 56.38 108 ALA A N 1
ATOM 806 C CA . ALA A 1 108 ? 8.208 -28.967 -24.152 1.00 56.38 108 ALA A CA 1
ATOM 807 C C . ALA A 1 108 ? 9.251 -30.090 -23.994 1.00 56.38 108 ALA A C 1
ATOM 809 O O . ALA A 1 108 ? 10.385 -29.913 -24.453 1.00 56.38 108 ALA A O 1
ATOM 810 N N . PRO A 1 109 ? 8.910 -31.222 -23.349 1.00 50.94 109 PRO A N 1
ATOM 811 C CA . PRO A 1 109 ? 9.837 -32.337 -23.253 1.00 50.94 109 PRO A CA 1
ATOM 812 C C . PRO A 1 109 ? 10.219 -32.760 -24.671 1.00 50.94 109 PRO A C 1
ATOM 814 O O . PRO A 1 109 ? 9.353 -33.060 -25.494 1.00 50.94 109 PRO A O 1
ATOM 817 N N . VAL A 1 110 ? 11.521 -32.732 -24.959 1.00 59.78 110 VAL A N 1
ATOM 818 C CA . VAL A 1 110 ? 12.073 -33.309 -26.182 1.00 59.78 11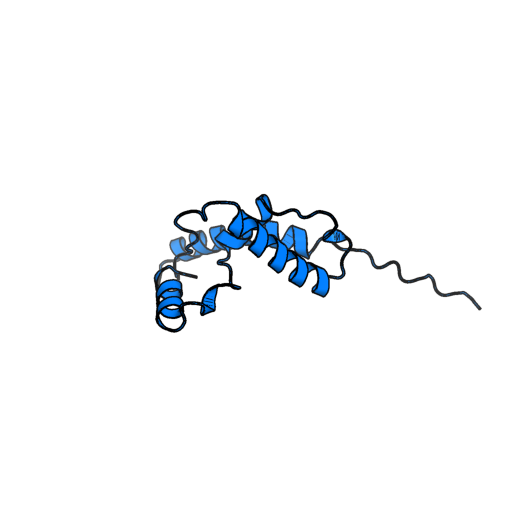0 VAL A CA 1
ATOM 819 C C . VAL A 1 110 ? 11.758 -34.798 -26.111 1.00 59.78 110 VAL A C 1
ATOM 821 O O . VAL A 1 110 ? 12.307 -35.508 -25.270 1.00 59.78 110 VAL A O 1
ATOM 824 N N . ALA A 1 111 ? 10.800 -35.239 -26.926 1.00 57.84 111 ALA A N 1
ATOM 825 C CA . ALA A 1 111 ? 10.509 -36.652 -27.097 1.00 57.84 111 ALA A CA 1
ATOM 826 C C . ALA A 1 111 ? 11.767 -37.327 -27.663 1.00 57.84 111 ALA A C 1
ATOM 828 O O . ALA A 1 111 ? 12.292 -36.880 -28.686 1.00 57.84 111 ALA A O 1
ATOM 829 N N . ALA A 1 112 ? 12.264 -38.329 -26.937 1.00 65.81 112 ALA A N 1
ATOM 830 C CA . ALA A 1 112 ? 13.344 -39.215 -27.360 1.00 65.81 112 ALA A CA 1
ATOM 831 C C . ALA A 1 112 ? 12.809 -40.319 -28.278 1.00 65.81 112 ALA A C 1
ATOM 833 O O . ALA A 1 112 ? 11.644 -40.734 -28.067 1.00 65.81 112 ALA A O 1
#

pLDDT: mean 83.22, std 13.43, range [44.78, 95.56]

Foldseek 3Di:
DAPVVVVVQCVVPVCRCLQPDQLQLLLVLLVQFDLPCLLVDDLVVSVVVSSVRSSVSPVVDDRPPDSGQDDCVPHDPVSVVVSVVSNVSSVVSVCCSNVSDDPPPDPDPPDD